Protein AF-A0A285Z8T7-F1 (afdb_monomer_lite)

Secondary structure (DSSP, 8-state):
-TTHHHHHHHHHHHHHHHHHHHHHHHHHHHHHHHHHHHHHHHHHHHHHHHHHHTTSS---HHHHHHHHHHHHHHHHHHHHHHHHHHHHHHHHHHHHHHHHHHHHHHHHHHHHHHHHHHS-HHHHHHHHHHHHHHHHHHHTTSGGGSSSS--

Sequence (151 aa):
MTSGVLGEVIDRLAKEQHERGCRLVDMLSREATLVSEIASMREQVKLARQEAHAGRKALDTQWLRRINYAIIMAKKELAGLRVDRGLAQFQQKEERRRLTLLTQLSEQALFMRHAKRLLPRKAYEEIRTAVCSEVTVAIALTPEQMLDDCT

Foldseek 3Di:
DPQPPLVVVLVVLVVVLVVLVVVLVVLVVLLVVLVVLLVVLVVVVVVLVVCVVVVNDPRDPVVVVVSVVVSVVSVVVSVVSVVVSVVSVVVSVVSVVVSVVSVVVSVVVVVLVVCVVPDDPVVSVVVVVVVVVVVVVVVVPPCPPVPPPDD

Radius of gyration: 28.24 Å; chains: 1; bounding box: 60×40×80 Å

pLDDT: mean 85.01, std 17.54, range [36.84, 98.56]

Structure (mmCIF, N/CA/C/O backbone):
data_AF-A0A285Z8T7-F1
#
_entry.id   AF-A0A285Z8T7-F1
#
loop_
_atom_site.group_PDB
_atom_site.id
_atom_site.type_symbol
_atom_site.label_atom_id
_atom_site.label_alt_id
_atom_site.label_comp_id
_atom_site.label_asym_id
_atom_site.label_entity_id
_atom_site.label_seq_id
_atom_site.pdbx_PDB_ins_code
_atom_site.Cartn_x
_atom_site.Cartn_y
_atom_site.Cartn_z
_atom_site.occupancy
_atom_site.B_iso_or_equiv
_atom_site.auth_seq_id
_atom_site.auth_comp_id
_atom_site.auth_asym_id
_atom_site.auth_atom_id
_atom_site.pdbx_PDB_model_num
ATOM 1 N N . MET A 1 1 ? 13.817 5.131 -39.637 1.00 38.66 1 MET A N 1
ATOM 2 C CA . MET A 1 1 ? 12.588 5.619 -38.978 1.00 38.66 1 MET A CA 1
ATOM 3 C C . MET A 1 1 ? 12.017 4.616 -37.957 1.00 38.66 1 MET A C 1
ATOM 5 O O . MET A 1 1 ? 10.837 4.660 -37.664 1.00 38.66 1 MET A O 1
ATOM 9 N N . THR A 1 2 ? 12.830 3.775 -37.303 1.00 43.91 2 THR A N 1
ATOM 10 C CA . THR A 1 2 ? 12.376 2.834 -36.249 1.00 43.91 2 THR A CA 1
ATOM 11 C C . THR A 1 2 ? 12.480 3.442 -34.841 1.00 43.91 2 THR A C 1
ATOM 13 O O . THR A 1 2 ? 12.949 2.802 -33.909 1.00 43.91 2 THR A O 1
ATOM 16 N N . SER A 1 3 ? 12.154 4.731 -34.702 1.00 52.81 3 SER A N 1
ATOM 17 C CA . SER A 1 3 ? 12.323 5.494 -33.449 1.00 52.81 3 SER A CA 1
ATOM 18 C C . SER A 1 3 ? 11.018 5.770 -32.697 1.00 52.81 3 SER A C 1
ATOM 20 O O . SER A 1 3 ? 11.094 6.201 -31.556 1.00 52.81 3 SER A O 1
ATOM 22 N N . GLY A 1 4 ? 9.851 5.546 -33.316 1.00 64.38 4 GLY A N 1
ATOM 23 C CA . GLY A 1 4 ? 8.547 5.860 -32.711 1.00 64.38 4 GLY A CA 1
ATOM 24 C C . GLY A 1 4 ? 8.055 4.783 -31.745 1.00 64.38 4 GLY A C 1
ATOM 25 O O . GLY A 1 4 ? 7.791 5.070 -30.588 1.00 64.38 4 GLY A O 1
ATOM 26 N N . VAL A 1 5 ? 8.041 3.519 -32.180 1.00 75.12 5 VAL A N 1
ATOM 27 C CA . VAL A 1 5 ? 7.397 2.422 -31.431 1.00 75.12 5 VAL A CA 1
ATOM 28 C C . VAL A 1 5 ? 8.035 2.169 -30.060 1.00 75.12 5 VAL A C 1
ATOM 30 O O . VAL A 1 5 ? 7.327 1.987 -29.078 1.00 75.12 5 VAL A O 1
ATOM 33 N N . LEU A 1 6 ? 9.370 2.170 -29.961 1.00 76.06 6 LEU A N 1
ATOM 34 C CA . LEU A 1 6 ? 10.044 1.932 -28.678 1.00 76.06 6 LEU A CA 1
ATOM 35 C C . LEU A 1 6 ? 9.871 3.119 -27.711 1.00 76.06 6 LEU A C 1
ATOM 37 O O . LEU A 1 6 ? 9.707 2.902 -26.516 1.00 76.06 6 LEU A O 1
ATOM 41 N N . GLY A 1 7 ? 9.859 4.351 -28.233 1.00 79.44 7 GLY A N 1
ATOM 42 C CA . GLY A 1 7 ? 9.578 5.556 -27.446 1.00 79.44 7 GLY A CA 1
ATOM 43 C C . GLY A 1 7 ? 8.148 5.557 -26.906 1.00 79.44 7 GLY A C 1
ATOM 44 O O . GLY A 1 7 ? 7.951 5.705 -25.709 1.00 79.44 7 GLY A O 1
ATOM 45 N N . GLU A 1 8 ? 7.161 5.247 -27.752 1.00 85.25 8 GLU A N 1
ATOM 46 C CA . GLU A 1 8 ? 5.755 5.112 -27.344 1.00 85.25 8 GLU A CA 1
ATOM 47 C C . GLU A 1 8 ? 5.545 4.026 -26.277 1.00 85.25 8 GLU A C 1
ATOM 49 O O . GLU A 1 8 ? 4.709 4.174 -25.382 1.00 85.25 8 GLU A O 1
ATOM 54 N N . VAL A 1 9 ? 6.297 2.921 -26.354 1.00 85.81 9 VAL A N 1
ATOM 55 C CA . VAL A 1 9 ? 6.270 1.859 -25.337 1.00 85.81 9 VAL A CA 1
ATOM 56 C C . VAL A 1 9 ? 6.867 2.347 -24.016 1.00 85.81 9 VAL A C 1
ATOM 58 O O . VAL A 1 9 ? 6.280 2.089 -22.966 1.00 85.81 9 VAL A O 1
ATOM 61 N N . ILE A 1 10 ? 7.993 3.066 -24.049 1.00 86.62 10 ILE A N 1
ATOM 62 C CA . ILE A 1 10 ? 8.622 3.648 -22.853 1.00 86.62 10 ILE A CA 1
ATOM 63 C C . ILE A 1 10 ? 7.685 4.670 -22.199 1.00 86.62 10 ILE A C 1
ATOM 65 O O . ILE A 1 10 ? 7.448 4.581 -20.996 1.00 86.62 10 ILE A O 1
ATOM 69 N N . ASP A 1 11 ? 7.088 5.572 -22.979 1.00 88.19 11 ASP A N 1
ATOM 70 C CA . ASP A 1 11 ? 6.168 6.599 -22.476 1.00 88.19 11 ASP A CA 1
ATOM 71 C C . ASP A 1 11 ? 4.915 5.980 -21.845 1.00 88.19 11 ASP A C 1
ATOM 73 O O . ASP A 1 11 ? 4.478 6.386 -20.764 1.00 88.19 11 ASP A O 1
ATOM 77 N N . ARG A 1 12 ? 4.356 4.941 -22.479 1.00 89.19 12 ARG A N 1
ATOM 78 C CA . ARG A 1 12 ? 3.226 4.188 -21.923 1.00 89.19 12 ARG A CA 1
ATOM 79 C C . ARG A 1 12 ? 3.595 3.538 -20.594 1.00 89.19 12 ARG A C 1
ATOM 81 O O . ARG A 1 12 ? 2.875 3.712 -19.615 1.00 89.19 12 ARG A O 1
ATOM 88 N N . LEU A 1 13 ? 4.722 2.830 -20.542 1.00 87.56 13 LEU A N 1
ATOM 89 C CA . LEU A 1 13 ? 5.189 2.168 -19.323 1.00 87.56 13 LEU A CA 1
ATOM 90 C C . LEU A 1 13 ? 5.502 3.175 -18.208 1.00 87.56 13 LEU A C 1
ATOM 92 O O . LEU A 1 13 ? 5.208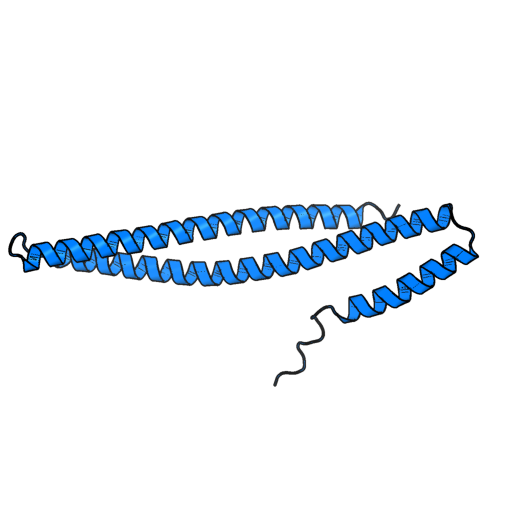 2.902 -17.046 1.00 87.56 13 LEU A O 1
ATOM 96 N N . ALA A 1 14 ? 6.042 4.348 -18.544 1.00 88.25 14 ALA A N 1
ATOM 97 C CA . ALA A 1 14 ? 6.282 5.429 -17.593 1.00 88.25 14 ALA A CA 1
ATOM 98 C C . ALA A 1 14 ? 4.971 5.980 -17.004 1.00 88.25 14 ALA A C 1
ATOM 100 O O . ALA A 1 14 ? 4.880 6.212 -15.795 1.00 88.25 14 ALA A O 1
ATOM 101 N N . LYS A 1 15 ? 3.929 6.133 -17.830 1.00 90.94 15 LYS A N 1
ATOM 102 C CA . LYS A 1 15 ? 2.600 6.539 -17.362 1.00 90.94 15 LYS A CA 1
ATOM 103 C C . LYS A 1 15 ? 1.982 5.490 -16.437 1.00 90.94 15 LYS A C 1
ATOM 105 O O . LYS A 1 15 ? 1.529 5.830 -15.346 1.00 90.94 15 LYS A O 1
ATOM 110 N N . GLU A 1 16 ? 2.018 4.218 -16.823 1.00 89.50 16 GLU A N 1
ATOM 111 C CA . GLU A 1 16 ? 1.492 3.144 -15.976 1.00 89.50 16 GLU A CA 1
ATOM 112 C C . GLU A 1 16 ? 2.261 3.030 -14.645 1.00 89.50 16 GLU A C 1
ATOM 114 O O . GLU A 1 16 ? 1.661 2.811 -13.591 1.00 89.50 16 GLU A O 1
ATOM 119 N N . GLN A 1 17 ? 3.583 3.239 -14.667 1.00 89.12 17 GLN A N 1
ATOM 120 C CA . GLN A 1 17 ? 4.423 3.327 -13.469 1.00 89.12 17 GLN A CA 1
ATOM 121 C C . GLN A 1 17 ? 3.969 4.429 -12.515 1.00 89.12 17 GLN A C 1
ATOM 123 O O . GLN A 1 17 ? 3.891 4.210 -11.301 1.00 89.12 17 GLN A O 1
ATOM 128 N N . HIS A 1 18 ? 3.657 5.604 -13.059 1.00 89.50 18 HIS A N 1
ATOM 129 C CA . HIS A 1 18 ? 3.149 6.726 -12.285 1.00 89.50 18 HIS A CA 1
ATOM 130 C C . HIS A 1 18 ? 1.788 6.397 -11.654 1.00 89.50 18 HIS A C 1
ATOM 132 O O . HIS A 1 18 ? 1.632 6.519 -10.441 1.00 89.50 18 HIS A O 1
ATOM 138 N N . GLU A 1 19 ? 0.842 5.875 -12.439 1.00 90.94 19 GLU A N 1
ATOM 139 C CA . GLU A 1 19 ? -0.494 5.486 -11.961 1.00 90.94 19 GLU A CA 1
ATOM 140 C C . GLU A 1 19 ? -0.441 4.390 -10.882 1.00 90.94 19 GLU A C 1
ATOM 142 O O . GLU A 1 19 ? -1.191 4.417 -9.903 1.00 90.94 19 GLU A O 1
ATOM 147 N N . ARG A 1 20 ? 0.458 3.408 -11.018 1.00 89.00 20 ARG A N 1
ATOM 148 C CA . ARG A 1 20 ? 0.718 2.401 -9.973 1.00 89.00 20 ARG A CA 1
ATOM 149 C C . ARG A 1 20 ? 1.333 3.027 -8.721 1.00 89.00 20 ARG A C 1
ATOM 151 O O . ARG A 1 20 ? 0.972 2.643 -7.611 1.00 89.00 20 ARG A O 1
ATOM 158 N N . GLY A 1 21 ? 2.221 4.006 -8.888 1.00 90.94 21 GLY A N 1
ATOM 159 C CA . GLY A 1 21 ? 2.778 4.791 -7.788 1.00 90.94 21 GLY A CA 1
ATOM 160 C C . GLY A 1 21 ? 1.701 5.515 -6.982 1.00 90.94 21 GLY A C 1
ATOM 161 O O . GLY A 1 21 ? 1.681 5.380 -5.761 1.00 90.94 21 GLY A O 1
ATOM 162 N N . CYS A 1 22 ? 0.772 6.198 -7.653 1.00 92.88 22 CYS A N 1
ATOM 163 C CA . CYS A 1 22 ? -0.373 6.842 -7.004 1.00 92.88 22 CYS A CA 1
ATOM 164 C C . CYS A 1 22 ? -1.218 5.833 -6.215 1.00 92.88 22 CYS A C 1
ATOM 166 O O . CYS A 1 22 ? -1.451 6.031 -5.027 1.00 92.88 22 CYS A O 1
ATOM 168 N N . ARG A 1 23 ? -1.564 4.690 -6.824 1.00 92.94 23 ARG A N 1
ATOM 169 C CA . ARG A 1 23 ? -2.324 3.628 -6.140 1.00 92.94 23 ARG A CA 1
ATOM 170 C C . ARG A 1 23 ? -1.636 3.125 -4.871 1.00 92.94 23 ARG A C 1
ATOM 172 O O . ARG A 1 23 ? -2.294 2.907 -3.861 1.00 92.94 23 ARG A O 1
ATOM 179 N N . LEU A 1 24 ? -0.314 2.962 -4.889 1.00 95.06 24 LEU A N 1
ATOM 180 C CA . LEU A 1 24 ? 0.437 2.553 -3.700 1.00 95.06 24 LEU A CA 1
ATOM 181 C C . LEU A 1 24 ? 0.403 3.600 -2.585 1.00 95.06 24 LEU A C 1
ATOM 183 O O . LEU A 1 24 ? 0.331 3.232 -1.412 1.00 95.06 24 LEU A O 1
ATOM 187 N N . VAL A 1 25 ? 0.436 4.886 -2.937 1.00 96.06 25 VAL A N 1
ATOM 188 C CA . VAL A 1 25 ? 0.272 5.983 -1.973 1.00 96.06 25 VAL A CA 1
ATOM 189 C C . VAL A 1 25 ? -1.126 5.949 -1.354 1.00 96.06 25 VAL A C 1
ATOM 191 O O . VAL A 1 25 ? -1.247 6.070 -0.133 1.00 96.06 25 VAL A O 1
ATOM 194 N N . ASP A 1 26 ? -2.165 5.698 -2.151 1.00 96.50 26 ASP A N 1
ATOM 195 C CA . ASP A 1 26 ? -3.540 5.569 -1.654 1.00 96.50 26 ASP A CA 1
ATOM 196 C C . ASP A 1 26 ? -3.680 4.377 -0.696 1.00 96.50 26 ASP A C 1
ATOM 198 O O . ASP A 1 26 ? -4.255 4.501 0.388 1.00 96.50 26 ASP A O 1
ATOM 202 N N . MET A 1 27 ? -3.082 3.230 -1.041 1.00 97.38 27 MET A N 1
ATOM 203 C CA . MET A 1 27 ? -3.069 2.041 -0.182 1.00 97.38 27 MET A CA 1
ATOM 204 C C . MET A 1 27 ? -2.336 2.290 1.140 1.00 97.38 27 MET A C 1
ATOM 206 O O . MET A 1 27 ? -2.830 1.900 2.195 1.00 97.38 27 MET A O 1
ATOM 210 N N . LEU A 1 28 ? -1.177 2.956 1.110 1.00 96.56 28 LEU A N 1
ATOM 211 C CA . LEU A 1 28 ? -0.437 3.329 2.322 1.00 96.56 28 LEU A CA 1
ATOM 212 C C . LEU A 1 28 ? -1.234 4.303 3.194 1.00 96.56 28 LEU A C 1
ATOM 214 O O . LEU A 1 28 ? -1.248 4.166 4.418 1.00 96.56 28 LEU A O 1
ATOM 218 N N . SER A 1 29 ? -1.928 5.252 2.568 1.00 97.75 29 SER A N 1
ATOM 219 C CA . SER A 1 29 ? -2.785 6.209 3.266 1.00 97.75 29 SER A CA 1
ATOM 220 C C . SER A 1 29 ? -3.950 5.498 3.954 1.00 97.75 29 SER A C 1
ATOM 222 O O . SER A 1 29 ? -4.170 5.697 5.148 1.00 97.75 29 SER A O 1
ATOM 224 N N . ARG A 1 30 ? -4.640 4.587 3.251 1.00 97.69 30 ARG A N 1
ATOM 225 C CA . ARG A 1 30 ? -5.717 3.775 3.837 1.00 97.69 30 ARG A CA 1
ATOM 226 C C . ARG A 1 30 ? -5.208 2.867 4.955 1.00 97.69 30 ARG A C 1
ATOM 228 O O . ARG A 1 30 ? -5.877 2.738 5.979 1.00 97.69 30 ARG A O 1
ATOM 235 N N . GLU A 1 31 ? -4.026 2.273 4.796 1.00 97.75 31 GLU A N 1
ATOM 236 C CA . GLU A 1 31 ? -3.383 1.475 5.844 1.00 97.75 31 GLU A CA 1
ATOM 237 C C . GLU A 1 31 ? -3.151 2.313 7.110 1.00 97.75 31 GLU A C 1
ATOM 239 O O . GLU A 1 31 ? -3.517 1.881 8.205 1.00 97.75 31 GLU A O 1
ATOM 244 N N . ALA A 1 32 ? -2.601 3.522 6.970 1.00 97.75 32 ALA A N 1
ATOM 245 C CA . ALA A 1 32 ? -2.382 4.430 8.092 1.00 97.75 32 ALA A CA 1
ATOM 246 C C . ALA A 1 32 ? -3.700 4.813 8.785 1.00 97.75 32 ALA A C 1
ATOM 248 O O . ALA A 1 32 ? -3.776 4.796 10.016 1.00 97.75 32 ALA A O 1
ATOM 249 N N . THR A 1 33 ? -4.755 5.088 8.013 1.00 98.19 33 THR A N 1
ATOM 250 C CA . THR A 1 33 ? -6.096 5.357 8.548 1.00 98.19 33 THR A CA 1
ATOM 251 C C . THR A 1 33 ? -6.617 4.180 9.370 1.00 98.19 33 THR A C 1
ATOM 253 O O . THR A 1 33 ? -6.985 4.370 10.528 1.00 98.19 33 THR A O 1
ATOM 256 N N . LEU A 1 34 ? -6.579 2.958 8.830 1.00 98.12 34 LEU A N 1
ATOM 257 C CA . LEU A 1 34 ? -7.054 1.758 9.528 1.00 98.12 34 LEU A CA 1
ATOM 258 C C . LEU A 1 34 ? -6.269 1.488 10.817 1.00 98.12 34 LEU A C 1
ATOM 260 O O . LEU A 1 34 ? -6.853 1.139 11.844 1.00 98.12 34 LEU A O 1
ATOM 264 N N . VAL A 1 35 ? -4.945 1.668 10.795 1.00 98.44 35 VAL A N 1
ATOM 265 C CA . VAL A 1 35 ? -4.104 1.520 11.992 1.00 98.44 35 VAL A CA 1
ATOM 266 C C . VAL A 1 35 ? -4.512 2.524 13.074 1.00 98.44 35 VAL A C 1
ATOM 268 O O . VAL A 1 35 ? -4.693 2.125 14.230 1.00 98.44 35 VAL A O 1
ATOM 271 N N . SER A 1 36 ? -4.712 3.792 12.709 1.00 98.31 36 SER A N 1
ATOM 272 C CA . SER A 1 36 ? -5.164 4.836 13.635 1.00 98.31 36 SER A CA 1
ATOM 273 C C . SER A 1 36 ? -6.574 4.576 14.172 1.00 98.31 36 SER A C 1
ATOM 275 O O . SER A 1 36 ? -6.802 4.712 15.375 1.00 98.31 36 SER A O 1
ATOM 277 N N . GLU A 1 37 ? -7.514 4.144 13.329 1.00 98.06 37 GLU A N 1
ATOM 278 C CA . GLU A 1 37 ? -8.877 3.777 13.740 1.00 98.06 37 GLU A CA 1
ATOM 279 C C . GLU A 1 37 ? -8.863 2.623 14.753 1.00 98.06 37 GLU A C 1
ATOM 281 O O . GLU A 1 37 ? -9.486 2.707 15.814 1.00 98.06 37 GLU A O 1
ATOM 286 N N . ILE A 1 38 ? -8.098 1.561 14.476 1.00 98.56 38 ILE A N 1
ATOM 287 C CA . ILE A 1 38 ? -7.947 0.412 15.379 1.00 98.56 38 ILE A CA 1
ATOM 288 C C . ILE A 1 38 ? -7.330 0.839 16.714 1.00 98.56 38 ILE A C 1
ATOM 290 O O . ILE A 1 38 ? -7.777 0.378 17.768 1.00 98.56 38 ILE A O 1
ATOM 294 N N . ALA A 1 39 ? -6.303 1.692 16.691 1.00 98.38 39 ALA A N 1
ATOM 295 C CA . ALA A 1 39 ? -5.663 2.202 17.901 1.00 98.38 39 ALA A CA 1
ATOM 296 C C . ALA A 1 39 ? -6.633 3.050 18.738 1.00 98.38 39 ALA A C 1
ATOM 298 O O . ALA A 1 39 ? -6.768 2.815 19.939 1.00 98.38 39 ALA A O 1
ATOM 299 N N . SER A 1 40 ? -7.372 3.957 18.095 1.00 98.38 40 SER A N 1
ATOM 300 C CA . SER A 1 40 ? -8.391 4.792 18.739 1.00 98.38 40 SER A CA 1
ATOM 301 C C . SER A 1 40 ? -9.486 3.947 19.394 1.00 98.38 40 SER A C 1
ATOM 303 O O . SER A 1 40 ? -9.762 4.099 20.585 1.00 98.38 40 SER A O 1
ATOM 305 N N . MET A 1 41 ? -10.057 2.981 18.666 1.00 98.44 41 MET A N 1
ATOM 306 C CA . MET A 1 41 ? -11.080 2.085 19.215 1.00 98.44 41 MET A CA 1
ATOM 307 C C . MET A 1 41 ? -10.554 1.264 20.400 1.00 98.44 41 MET A C 1
ATOM 309 O O . MET A 1 41 ? -11.266 1.054 21.381 1.00 98.44 41 MET A O 1
ATOM 313 N N . ARG A 1 42 ? -9.295 0.809 20.348 1.00 98.19 42 ARG A N 1
ATOM 314 C CA . ARG A 1 42 ? -8.661 0.086 21.462 1.00 98.19 42 ARG A CA 1
ATOM 315 C C . ARG A 1 42 ? -8.504 0.955 22.704 1.00 98.19 42 ARG A C 1
ATOM 317 O O . ARG A 1 42 ? -8.763 0.460 23.802 1.00 98.19 42 ARG A O 1
ATOM 324 N N . GLU A 1 43 ? -8.118 2.218 22.545 1.00 98.19 43 GLU A N 1
ATOM 325 C CA . GLU A 1 43 ? -7.995 3.131 23.682 1.00 98.19 43 GLU A CA 1
ATOM 326 C C . GLU A 1 43 ? -9.367 3.439 24.290 1.00 98.19 43 GLU A C 1
ATOM 328 O O . GLU A 1 43 ? -9.514 3.380 25.507 1.00 98.19 43 GLU A O 1
ATOM 333 N N . GLN A 1 44 ? -10.407 3.624 23.469 1.00 96.75 44 GLN A N 1
ATOM 334 C CA . GLN A 1 44 ? -11.784 3.769 23.961 1.00 96.75 44 GLN A CA 1
ATOM 335 C C . GLN A 1 44 ? -12.225 2.560 24.800 1.00 96.75 44 GLN A C 1
ATOM 337 O O . GLN A 1 44 ? -12.772 2.725 25.890 1.00 96.75 44 GLN A O 1
ATOM 342 N N . VAL A 1 45 ? -11.952 1.332 24.335 1.00 97.38 45 VAL A N 1
ATOM 343 C CA . VAL A 1 45 ? -12.255 0.104 25.094 1.00 97.38 45 VAL A CA 1
ATOM 344 C C . VAL A 1 45 ? -11.490 0.061 26.416 1.00 97.38 45 VAL A C 1
ATOM 346 O O . VAL A 1 45 ? -12.050 -0.330 27.442 1.00 97.38 45 VAL A O 1
ATOM 349 N N . LYS A 1 46 ? -10.213 0.443 26.407 1.00 97.31 46 LYS A N 1
ATOM 350 C CA . LYS A 1 46 ? -9.367 0.464 27.603 1.00 97.31 46 LYS A CA 1
ATOM 351 C C . LYS A 1 46 ? -9.881 1.472 28.631 1.00 97.31 46 LYS A C 1
ATOM 353 O O . LYS A 1 46 ? -10.056 1.089 29.785 1.00 97.31 46 LYS A O 1
ATOM 358 N N . LEU A 1 47 ? -10.184 2.700 28.212 1.00 96.50 47 LEU A N 1
ATOM 359 C CA . LEU A 1 47 ? -10.744 3.743 29.075 1.00 96.50 47 LEU A CA 1
ATOM 360 C C . LEU A 1 47 ? -12.088 3.310 29.670 1.00 96.50 47 LEU A C 1
ATOM 362 O O . LEU A 1 47 ? -12.255 3.339 30.886 1.00 96.50 47 LEU A O 1
ATOM 366 N N . ALA A 1 48 ? -13.005 2.788 28.849 1.00 95.06 48 ALA A N 1
ATOM 367 C CA . ALA A 1 48 ? -14.302 2.309 29.327 1.00 95.06 48 ALA A CA 1
ATOM 368 C C . ALA A 1 48 ? -14.168 1.185 30.372 1.00 95.06 48 ALA A C 1
ATOM 370 O O . ALA A 1 48 ? -14.895 1.154 31.365 1.00 95.06 48 ALA A O 1
ATOM 371 N N . ARG A 1 49 ? -13.211 0.266 30.187 1.00 95.50 49 ARG A N 1
ATOM 372 C CA . ARG A 1 49 ? -12.920 -0.788 31.173 1.00 95.50 49 ARG A CA 1
ATOM 373 C C . ARG A 1 49 ? -12.333 -0.227 32.465 1.00 95.50 49 ARG A C 1
ATOM 375 O O . ARG A 1 49 ? -12.685 -0.714 33.534 1.00 95.50 49 ARG A O 1
ATOM 382 N N . GLN A 1 50 ? -11.459 0.773 32.379 1.00 96.38 50 GLN A N 1
ATOM 383 C CA . GLN A 1 50 ? -10.880 1.431 33.553 1.00 96.38 50 GLN A CA 1
ATOM 384 C C . GLN A 1 50 ? -11.942 2.180 34.363 1.00 96.38 50 GLN A C 1
ATOM 386 O O . GLN A 1 50 ? -11.983 2.040 35.583 1.00 96.38 50 GLN A O 1
ATOM 391 N N . GLU A 1 51 ? -12.833 2.920 33.700 1.00 95.69 51 GLU A N 1
ATOM 392 C CA . GLU A 1 51 ? -13.956 3.607 34.350 1.00 95.69 51 GLU A CA 1
ATOM 393 C C . GLU A 1 51 ? -14.890 2.631 35.069 1.00 95.69 51 GLU A C 1
ATOM 395 O O . GLU A 1 51 ? -15.308 2.893 36.200 1.00 95.69 51 GLU A O 1
ATOM 400 N N . ALA A 1 52 ? -15.175 1.489 34.437 1.00 94.94 52 ALA A N 1
ATOM 401 C CA . ALA A 1 52 ? -15.990 0.439 35.030 1.00 94.94 52 ALA A CA 1
ATOM 402 C C . ALA A 1 52 ? -15.309 -0.247 36.213 1.00 94.94 52 ALA A C 1
ATOM 404 O O . ALA A 1 52 ? -15.942 -0.467 37.242 1.00 94.94 52 ALA A O 1
ATOM 405 N N . HIS A 1 53 ? -14.013 -0.539 36.102 1.00 94.00 53 HIS A N 1
ATOM 406 C CA . HIS A 1 53 ? -13.250 -1.136 37.194 1.00 94.00 53 HIS A CA 1
ATOM 407 C C . HIS A 1 53 ? -13.138 -0.197 38.402 1.00 94.00 53 HIS A C 1
ATOM 409 O O . HIS A 1 53 ? -13.218 -0.642 39.541 1.00 94.00 53 HIS A O 1
ATOM 415 N N . ALA A 1 54 ? -13.030 1.110 38.155 1.00 96.06 54 ALA A N 1
ATOM 416 C CA . ALA A 1 54 ? -13.052 2.138 39.191 1.00 96.06 54 ALA A CA 1
ATOM 417 C C . ALA A 1 54 ? -14.460 2.412 39.764 1.00 96.06 54 ALA A C 1
ATOM 419 O O . ALA A 1 54 ? -14.609 3.330 40.567 1.00 96.06 54 ALA A O 1
ATOM 420 N N . GLY A 1 55 ? -15.497 1.686 39.325 1.00 92.94 55 GLY A N 1
ATOM 421 C CA . GLY A 1 55 ? -16.876 1.851 39.793 1.00 92.94 55 GLY A CA 1
ATOM 422 C C . GLY A 1 55 ? -17.547 3.163 39.372 1.00 92.94 55 GLY A C 1
ATOM 423 O O . GLY A 1 55 ? -18.622 3.477 39.873 1.00 92.94 55 GLY A O 1
ATOM 424 N N . ARG A 1 56 ? -16.944 3.940 38.459 1.00 91.19 56 ARG A N 1
ATOM 425 C CA . ARG A 1 56 ? -17.455 5.265 38.056 1.00 91.19 56 ARG A CA 1
ATOM 426 C C . ARG A 1 56 ? -18.606 5.175 37.061 1.00 91.19 56 ARG A C 1
ATOM 428 O O . ARG A 1 56 ? -19.458 6.056 37.031 1.00 91.19 56 ARG A O 1
ATOM 435 N N . LYS A 1 57 ? -18.608 4.141 36.215 1.00 92.12 57 LYS A N 1
ATOM 436 C CA . LYS A 1 57 ? -19.596 3.960 35.147 1.00 92.12 57 LYS A CA 1
ATOM 437 C C . LYS A 1 57 ? -19.845 2.481 34.883 1.00 92.12 57 LYS A C 1
ATOM 439 O O . LYS A 1 57 ? -18.904 1.702 34.814 1.00 92.12 57 LYS A O 1
ATOM 444 N N . ALA A 1 58 ? -21.101 2.086 34.688 1.00 92.75 58 ALA A N 1
ATOM 445 C CA . ALA A 1 58 ? -21.407 0.728 34.252 1.00 92.75 58 ALA A CA 1
ATOM 446 C C . ALA A 1 58 ? -20.885 0.489 32.826 1.00 92.75 58 ALA A C 1
ATOM 448 O O . ALA A 1 58 ? -21.030 1.335 31.941 1.00 92.75 58 ALA A O 1
ATOM 449 N N . LEU A 1 59 ? -20.283 -0.677 32.603 1.00 94.00 59 LEU A N 1
ATOM 450 C CA . LEU A 1 59 ? -19.749 -1.051 31.300 1.00 94.00 59 LEU A CA 1
ATOM 451 C C . LEU A 1 59 ? -20.884 -1.479 30.365 1.00 94.00 59 LEU A C 1
ATOM 453 O O . LEU A 1 59 ? -21.511 -2.516 30.583 1.00 94.00 59 LEU A O 1
ATOM 457 N N . ASP A 1 60 ? -21.121 -0.713 29.301 1.00 95.19 60 ASP A N 1
ATOM 458 C CA . ASP A 1 60 ? -22.098 -1.086 28.277 1.00 95.19 60 ASP A CA 1
ATOM 459 C C . ASP A 1 60 ? -21.581 -2.280 27.458 1.00 95.19 60 ASP A C 1
ATOM 461 O O . ASP A 1 60 ? -20.716 -2.170 26.581 1.00 95.19 60 ASP A O 1
ATOM 465 N N . THR A 1 61 ? -22.132 -3.455 27.760 1.00 94.31 61 THR A N 1
ATOM 466 C CA . THR A 1 61 ? -21.769 -4.713 27.102 1.00 94.31 61 THR A CA 1
ATOM 467 C C . THR A 1 61 ? -22.200 -4.766 25.635 1.00 94.31 61 THR A C 1
ATOM 469 O O . THR A 1 61 ? -21.536 -5.430 24.834 1.00 94.31 61 THR A O 1
ATOM 472 N N . GLN A 1 62 ? -23.267 -4.063 25.246 1.00 96.81 62 GLN A N 1
ATOM 473 C CA . GLN A 1 62 ? -23.727 -4.027 23.861 1.00 96.81 62 GLN A CA 1
ATOM 474 C C . GLN A 1 62 ? -22.813 -3.136 23.020 1.00 96.81 62 GLN A C 1
ATOM 476 O O . GLN A 1 62 ? -22.383 -3.557 21.942 1.00 96.81 62 GLN A O 1
ATOM 481 N N . TRP A 1 63 ? -22.454 -1.953 23.525 1.00 97.19 63 TRP A N 1
ATOM 482 C CA . TRP A 1 63 ? -21.434 -1.104 22.907 1.00 97.19 63 TRP A CA 1
ATOM 483 C C . TRP A 1 63 ? -20.097 -1.843 22.768 1.00 97.19 63 TRP A C 1
ATOM 485 O O . TRP A 1 63 ? -19.522 -1.857 21.677 1.00 97.19 63 TRP A O 1
ATOM 495 N N . LEU A 1 64 ? -19.653 -2.560 23.810 1.00 96.69 64 LEU A N 1
ATOM 496 C CA . LEU A 1 64 ? -18.420 -3.354 23.760 1.00 96.69 64 LEU A CA 1
ATOM 497 C C . LEU A 1 64 ? -18.426 -4.421 22.659 1.00 96.69 64 LEU A C 1
ATOM 499 O O . LEU A 1 64 ? -17.407 -4.650 22.006 1.00 96.69 64 LEU A O 1
ATOM 503 N N . ARG A 1 65 ? -19.555 -5.102 22.439 1.00 97.50 65 ARG A N 1
ATOM 504 C CA . ARG A 1 65 ? -19.670 -6.081 21.347 1.00 97.50 65 ARG A CA 1
ATOM 505 C C . ARG A 1 65 ? -19.543 -5.403 19.984 1.00 97.50 65 ARG A C 1
ATOM 507 O O . ARG A 1 65 ? -18.804 -5.901 19.138 1.00 97.50 65 ARG A O 1
ATOM 514 N N . ARG A 1 66 ? -20.208 -4.257 19.791 1.00 98.12 66 ARG A N 1
ATOM 515 C CA . ARG A 1 66 ? -20.156 -3.489 18.535 1.00 98.12 66 ARG A CA 1
ATOM 516 C C . ARG A 1 66 ? -18.742 -2.988 18.236 1.00 98.12 66 ARG A C 1
ATOM 518 O O . ARG A 1 66 ? -18.260 -3.192 17.126 1.00 98.12 66 ARG A O 1
ATOM 525 N N . ILE A 1 67 ? -18.052 -2.404 19.219 1.00 97.62 67 ILE A N 1
ATOM 526 C CA . ILE A 1 67 ? -16.686 -1.891 19.022 1.00 97.62 67 ILE A CA 1
ATOM 527 C C . ILE A 1 67 ? -15.674 -3.024 18.800 1.00 97.62 67 ILE A C 1
ATOM 529 O O . ILE A 1 67 ? -14.809 -2.909 17.937 1.00 97.62 67 ILE A O 1
ATOM 533 N N . ASN A 1 68 ? -15.812 -4.164 19.487 1.00 97.50 68 ASN A N 1
ATOM 534 C CA . ASN A 1 68 ? -14.964 -5.332 19.228 1.00 97.50 68 ASN A CA 1
ATOM 535 C C . ASN A 1 68 ? -15.164 -5.873 17.809 1.00 97.50 68 ASN A C 1
ATOM 537 O O . ASN A 1 68 ? -14.185 -6.193 17.137 1.00 97.50 68 ASN A O 1
ATOM 541 N N . TYR A 1 69 ? -16.413 -5.946 17.341 1.00 98.12 69 TYR A N 1
ATOM 542 C CA . TYR A 1 69 ? -16.707 -6.340 15.966 1.00 98.12 69 TYR A CA 1
ATOM 543 C C . TYR A 1 69 ? -16.091 -5.361 14.957 1.00 98.12 69 TYR A C 1
ATOM 545 O O . TYR A 1 69 ? -15.419 -5.795 14.025 1.00 98.12 69 TYR A O 1
ATOM 553 N N . ALA A 1 70 ? -16.225 -4.051 15.183 1.00 98.19 70 ALA A N 1
ATOM 554 C CA . ALA A 1 70 ? -15.602 -3.029 14.341 1.00 98.19 70 ALA A CA 1
ATOM 555 C C . ALA A 1 70 ? -14.068 -3.172 14.286 1.00 98.19 70 ALA A C 1
ATOM 557 O O . ALA A 1 70 ? -13.491 -3.156 13.202 1.00 98.19 70 ALA A O 1
ATOM 558 N N . ILE A 1 71 ? -13.406 -3.419 15.425 1.00 98.38 71 ILE A N 1
ATOM 559 C CA . ILE A 1 71 ? -11.958 -3.689 15.478 1.00 98.38 71 ILE A CA 1
ATOM 560 C C . ILE A 1 71 ? -11.593 -4.939 14.665 1.00 98.38 71 ILE A C 1
ATOM 562 O O . ILE A 1 71 ? -10.580 -4.936 13.965 1.00 98.38 71 ILE A O 1
ATOM 566 N N . ILE A 1 72 ? -12.372 -6.020 14.765 1.00 98.31 72 ILE A N 1
ATOM 567 C CA . ILE A 1 72 ? -12.125 -7.260 14.010 1.00 98.31 72 ILE A CA 1
ATOM 568 C C . ILE A 1 72 ? -12.251 -7.003 12.506 1.00 98.31 72 ILE A C 1
ATOM 570 O O . ILE A 1 72 ? -11.371 -7.410 11.747 1.00 98.31 72 ILE A O 1
ATOM 574 N N . MET A 1 73 ? -13.299 -6.296 12.082 1.00 98.44 73 MET A N 1
ATOM 575 C CA . MET A 1 73 ? -13.521 -5.965 10.674 1.00 98.44 73 MET A CA 1
ATOM 576 C C . MET A 1 73 ? -12.413 -5.068 10.119 1.00 98.44 73 MET A C 1
ATOM 578 O O . MET A 1 73 ? -11.829 -5.406 9.092 1.00 98.44 73 MET A O 1
ATOM 582 N N . ALA A 1 74 ? -12.037 -4.008 10.840 1.00 98.00 74 ALA A N 1
ATOM 583 C CA . ALA A 1 74 ? -10.943 -3.122 10.443 1.00 98.00 74 ALA A CA 1
ATOM 584 C C . ALA A 1 74 ? -9.599 -3.866 10.355 1.00 98.00 74 ALA A C 1
ATOM 586 O O . ALA A 1 74 ? -8.815 -3.645 9.438 1.00 98.00 74 ALA A O 1
ATOM 587 N N . LYS A 1 75 ? -9.329 -4.805 11.273 1.00 98.38 75 LYS A N 1
ATOM 588 C CA . LYS A 1 75 ? -8.130 -5.657 11.204 1.00 98.38 75 LYS A CA 1
ATOM 589 C C . LYS A 1 75 ? -8.136 -6.594 10.003 1.00 98.38 75 LYS A C 1
ATOM 591 O O . LYS A 1 75 ? -7.080 -6.817 9.417 1.00 98.38 75 LYS A O 1
ATOM 596 N N . LYS A 1 76 ? -9.294 -7.167 9.666 1.00 98.25 76 LYS A N 1
ATOM 597 C CA . LYS A 1 76 ? -9.443 -8.032 8.493 1.00 98.25 76 LYS A CA 1
ATOM 598 C C . LYS A 1 76 ? -9.194 -7.241 7.209 1.00 98.25 76 LYS A C 1
ATOM 600 O O . LYS A 1 76 ? -8.442 -7.705 6.360 1.00 98.25 76 LYS A O 1
ATOM 605 N N . GLU A 1 77 ? -9.765 -6.043 7.108 1.00 97.81 77 GLU A N 1
ATOM 606 C CA . GLU A 1 77 ? -9.515 -5.121 5.997 1.00 97.81 77 GLU A CA 1
ATOM 607 C C . GLU A 1 77 ? -8.028 -4.752 5.903 1.00 97.81 77 GLU A C 1
ATOM 609 O O . GLU A 1 77 ? -7.424 -4.897 4.845 1.00 97.81 77 GLU A O 1
ATOM 614 N N . LEU A 1 78 ? -7.409 -4.374 7.026 1.00 98.31 78 LEU A N 1
ATOM 615 C CA . LEU A 1 78 ? -5.985 -4.042 7.099 1.00 98.31 78 LEU A CA 1
ATOM 616 C C . LEU A 1 78 ? -5.089 -5.201 6.636 1.00 98.31 78 LEU A C 1
ATOM 618 O O . LEU A 1 78 ? -4.095 -4.978 5.948 1.00 98.31 78 LEU A O 1
ATOM 622 N N . ALA A 1 79 ? -5.417 -6.437 7.018 1.00 98.00 79 ALA A N 1
ATOM 623 C CA . ALA A 1 79 ? -4.671 -7.614 6.586 1.00 98.00 79 ALA A CA 1
ATOM 624 C C . ALA A 1 79 ? -4.782 -7.832 5.069 1.00 98.00 79 ALA A C 1
ATOM 626 O O . ALA A 1 79 ? -3.756 -8.039 4.425 1.00 98.00 79 ALA A O 1
ATOM 627 N N . GLY A 1 80 ? -5.990 -7.726 4.501 1.00 97.50 80 GLY A N 1
ATOM 628 C CA . GLY A 1 80 ? -6.199 -7.811 3.051 1.00 97.50 80 GLY A CA 1
ATOM 629 C C . GLY A 1 80 ? -5.423 -6.730 2.298 1.00 97.50 80 GLY A C 1
ATOM 630 O O . GLY A 1 80 ? -4.612 -7.037 1.429 1.00 97.50 80 GLY A O 1
ATOM 631 N N . LEU A 1 81 ? -5.552 -5.478 2.740 1.00 98.00 81 LEU A N 1
ATOM 632 C CA . LEU A 1 81 ? -4.859 -4.337 2.146 1.00 98.00 81 LEU A CA 1
ATOM 633 C C . LEU A 1 81 ? -3.332 -4.502 2.145 1.00 98.00 81 LEU A C 1
ATOM 635 O O . LEU A 1 81 ? -2.670 -4.112 1.188 1.00 98.00 81 LEU A O 1
ATOM 639 N N . ARG A 1 82 ? -2.751 -5.085 3.201 1.00 97.75 82 ARG A N 1
ATOM 640 C CA . ARG A 1 82 ? -1.303 -5.343 3.282 1.00 97.75 82 ARG A CA 1
ATOM 641 C C . ARG A 1 82 ? -0.826 -6.386 2.281 1.00 97.75 82 ARG A C 1
ATOM 643 O O . ARG A 1 82 ? 0.268 -6.227 1.741 1.00 97.75 82 ARG A O 1
ATOM 650 N N . VAL A 1 83 ? -1.623 -7.428 2.044 1.00 97.50 83 VAL A N 1
ATOM 651 C CA . VAL A 1 83 ? -1.332 -8.440 1.020 1.00 97.50 83 VAL A CA 1
ATOM 652 C C . VAL A 1 83 ? -1.360 -7.790 -0.360 1.00 97.50 83 VAL A C 1
ATOM 654 O O . VAL A 1 83 ? -0.369 -7.864 -1.089 1.00 97.50 83 VAL A O 1
ATOM 657 N N . ASP A 1 84 ? -2.435 -7.064 -0.669 1.00 95.88 84 ASP A N 1
ATOM 658 C CA . ASP A 1 84 ? -2.596 -6.389 -1.959 1.00 95.88 84 ASP A CA 1
ATOM 659 C C . ASP A 1 84 ? -1.490 -5.351 -2.188 1.00 95.88 84 ASP A C 1
ATOM 661 O O . ASP A 1 84 ? -0.905 -5.269 -3.269 1.00 95.88 84 ASP A O 1
ATOM 665 N N . ARG A 1 85 ? -1.137 -4.583 -1.148 1.00 96.44 85 ARG A N 1
ATOM 666 C CA . ARG A 1 85 ? -0.047 -3.604 -1.210 1.00 96.44 85 ARG A CA 1
ATOM 667 C C . ARG A 1 85 ? 1.295 -4.282 -1.457 1.00 96.44 85 ARG A C 1
A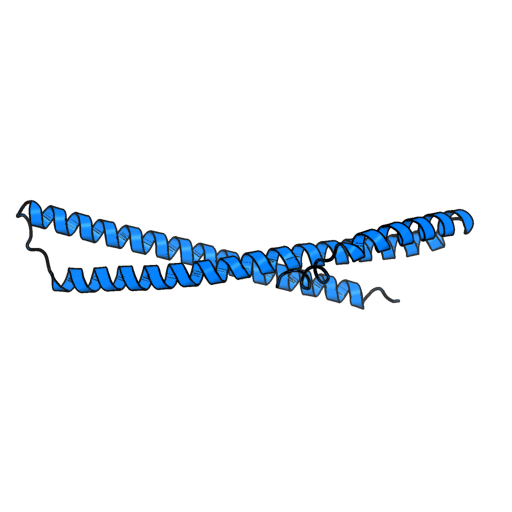TOM 669 O O . ARG A 1 85 ? 2.091 -3.762 -2.236 1.00 96.44 85 ARG A O 1
ATOM 676 N N . GLY A 1 86 ? 1.564 -5.412 -0.805 1.00 95.50 86 GLY A N 1
ATOM 677 C CA . GLY A 1 86 ? 2.789 -6.184 -1.017 1.00 95.50 86 GLY A CA 1
ATOM 678 C C . GLY A 1 86 ? 2.930 -6.636 -2.471 1.00 95.50 86 GLY A C 1
ATOM 679 O O . GLY A 1 86 ? 3.981 -6.433 -3.082 1.00 95.50 86 GLY A O 1
ATOM 680 N N . LEU A 1 87 ? 1.847 -7.155 -3.054 1.00 94.56 87 LEU A N 1
ATOM 681 C CA . LEU A 1 87 ? 1.805 -7.532 -4.466 1.00 94.56 87 LEU A CA 1
ATOM 682 C C . LEU A 1 87 ? 2.019 -6.322 -5.388 1.00 94.56 87 LEU A C 1
ATOM 684 O O . LEU A 1 87 ? 2.852 -6.375 -6.293 1.00 94.56 87 LEU A O 1
ATOM 688 N N . ALA A 1 88 ? 1.326 -5.211 -5.132 1.00 93.75 88 ALA A N 1
ATOM 689 C CA . ALA A 1 88 ? 1.464 -3.991 -5.922 1.00 93.75 88 ALA A CA 1
ATOM 690 C C . ALA A 1 88 ? 2.890 -3.405 -5.854 1.00 93.75 88 ALA A C 1
ATOM 692 O O . ALA A 1 88 ? 3.419 -2.938 -6.863 1.00 93.75 88 ALA A O 1
ATOM 693 N N . GLN A 1 89 ? 3.553 -3.471 -4.693 1.00 94.19 89 GLN A N 1
ATOM 694 C CA . GLN A 1 89 ? 4.951 -3.050 -4.531 1.00 94.19 89 GLN A CA 1
ATOM 695 C C . GLN A 1 89 ? 5.909 -3.933 -5.332 1.00 94.19 89 GLN A C 1
ATOM 697 O O . GLN A 1 89 ? 6.832 -3.422 -5.971 1.00 94.19 89 GLN A O 1
ATOM 702 N N . PHE A 1 90 ? 5.689 -5.249 -5.313 1.00 92.44 90 PHE A N 1
ATOM 703 C CA . PHE A 1 90 ? 6.476 -6.185 -6.106 1.00 92.44 90 PHE A CA 1
ATOM 704 C C . PHE A 1 90 ? 6.329 -5.907 -7.608 1.00 92.44 90 PHE A C 1
ATOM 706 O O . PHE A 1 90 ? 7.333 -5.721 -8.296 1.00 92.44 90 PHE A O 1
ATOM 713 N N . GLN A 1 91 ? 5.095 -5.772 -8.100 1.00 90.38 91 GLN A N 1
ATOM 714 C CA . GLN A 1 91 ? 4.818 -5.448 -9.504 1.00 90.38 91 GLN A CA 1
ATOM 715 C C . GLN A 1 91 ? 5.462 -4.121 -9.922 1.00 90.38 91 GLN A C 1
ATOM 717 O O . GLN A 1 91 ? 6.126 -4.051 -10.956 1.00 90.38 91 GLN A O 1
ATOM 722 N N . GLN A 1 92 ? 5.353 -3.084 -9.083 1.00 91.38 92 GLN A N 1
ATOM 723 C CA . GLN A 1 92 ? 5.986 -1.796 -9.357 1.00 91.38 92 GLN A CA 1
ATOM 724 C C . GLN A 1 92 ? 7.509 -1.932 -9.492 1.00 91.38 92 GLN A C 1
ATOM 726 O O . GLN A 1 92 ? 8.106 -1.315 -10.375 1.00 91.38 92 GLN A O 1
ATOM 731 N N . LYS A 1 93 ? 8.147 -2.739 -8.637 1.00 91.31 93 LYS A N 1
ATOM 732 C CA . LYS A 1 93 ? 9.594 -2.980 -8.676 1.00 91.31 93 LYS A CA 1
ATOM 733 C C . LYS A 1 93 ? 10.028 -3.670 -9.971 1.00 91.31 93 LYS A C 1
ATOM 735 O O . LYS A 1 93 ? 10.993 -3.217 -10.586 1.00 91.31 93 LYS A O 1
ATOM 740 N N . GLU A 1 94 ? 9.335 -4.727 -10.386 1.00 89.94 94 GLU A N 1
ATOM 741 C CA . GLU A 1 94 ? 9.657 -5.461 -11.619 1.00 89.94 94 GLU A CA 1
ATOM 742 C C . GLU A 1 94 ? 9.499 -4.587 -12.860 1.00 89.94 94 GLU A C 1
ATOM 744 O O . GLU A 1 94 ? 10.369 -4.520 -13.725 1.00 89.94 94 GLU A O 1
ATOM 749 N N . GLU A 1 95 ? 8.431 -3.809 -12.918 1.00 86.44 95 GLU A N 1
ATOM 750 C CA . GLU A 1 95 ? 8.211 -2.921 -14.047 1.00 86.44 95 GLU A CA 1
ATOM 751 C C . GLU A 1 95 ? 9.181 -1.730 -14.071 1.00 86.44 95 GLU A C 1
ATOM 753 O O . GLU A 1 95 ? 9.548 -1.284 -15.157 1.00 86.44 95 GLU A O 1
ATOM 758 N N . ARG A 1 96 ? 9.656 -1.235 -12.915 1.00 88.25 96 ARG A N 1
ATOM 759 C CA . ARG A 1 96 ? 10.732 -0.226 -12.880 1.00 88.25 96 ARG A CA 1
ATOM 760 C C . ARG A 1 96 ? 12.005 -0.795 -13.489 1.00 88.25 96 ARG A C 1
ATOM 762 O O . ARG A 1 96 ? 12.648 -0.114 -14.277 1.00 88.25 96 ARG A O 1
ATOM 769 N N . ARG A 1 97 ? 12.346 -2.048 -13.166 1.00 88.25 97 ARG A N 1
ATOM 770 C CA . ARG A 1 97 ? 13.485 -2.746 -13.785 1.00 88.25 97 ARG A CA 1
ATOM 771 C C . ARG A 1 97 ? 13.302 -2.864 -15.295 1.00 88.25 97 ARG A C 1
ATOM 773 O O . ARG A 1 97 ? 14.226 -2.548 -16.039 1.00 88.25 97 ARG A O 1
ATOM 780 N N . ARG A 1 98 ? 12.104 -3.254 -15.744 1.00 86.56 98 ARG A N 1
ATOM 781 C CA . ARG A 1 98 ? 11.768 -3.355 -17.171 1.00 86.56 98 ARG A CA 1
ATOM 782 C C . ARG A 1 98 ? 11.899 -2.013 -17.890 1.00 86.56 98 ARG A C 1
ATOM 784 O O . ARG A 1 98 ? 12.479 -1.969 -18.971 1.00 86.56 98 ARG A O 1
ATOM 791 N N . LEU A 1 99 ? 11.387 -0.933 -17.298 1.00 86.31 99 LEU A N 1
ATOM 792 C CA . LEU A 1 99 ? 11.497 0.414 -17.856 1.00 86.31 99 LEU A CA 1
ATOM 793 C C . LEU A 1 99 ? 12.965 0.833 -17.976 1.00 86.31 99 LEU A C 1
ATOM 795 O O . LEU A 1 99 ? 13.381 1.237 -19.054 1.00 86.31 99 LEU A O 1
ATOM 799 N N . THR A 1 100 ? 13.765 0.657 -16.919 1.00 87.75 100 THR A N 1
ATOM 800 C CA . THR A 1 100 ? 15.205 0.959 -16.941 1.00 87.75 100 THR A CA 1
ATOM 801 C C . THR A 1 100 ? 15.928 0.209 -18.057 1.00 87.75 100 THR A C 1
ATOM 803 O O . THR A 1 100 ? 16.693 0.819 -18.801 1.00 87.75 100 THR A O 1
ATOM 806 N N . LEU A 1 101 ? 15.658 -1.091 -18.213 1.00 87.62 101 LEU A N 1
ATOM 807 C CA . LEU A 1 101 ? 16.263 -1.903 -19.268 1.00 87.62 101 LEU A CA 1
ATOM 808 C C . LEU A 1 101 ? 15.886 -1.387 -20.665 1.00 87.62 101 LEU A C 1
ATOM 810 O O . LEU A 1 101 ? 16.753 -1.220 -21.519 1.00 87.62 101 LEU A O 1
ATOM 814 N N . LEU A 1 102 ? 14.603 -1.100 -20.904 1.00 84.31 102 LEU A N 1
ATOM 815 C CA . LEU A 1 102 ? 14.139 -0.582 -22.194 1.00 84.31 102 LEU A CA 1
ATOM 816 C C . LEU A 1 102 ? 14.735 0.792 -22.513 1.00 84.31 102 LEU A C 1
ATOM 818 O O . LEU A 1 102 ? 15.141 1.023 -23.653 1.00 84.31 102 LEU A O 1
ATOM 822 N N . THR A 1 103 ? 14.836 1.677 -21.521 1.00 83.94 103 THR A N 1
ATOM 823 C CA . THR A 1 103 ? 15.480 2.985 -21.671 1.00 83.94 103 THR A CA 1
ATOM 824 C C . THR A 1 103 ? 16.949 2.826 -22.055 1.00 83.94 103 THR A C 1
ATOM 826 O O . THR A 1 103 ? 17.366 3.403 -23.059 1.00 83.94 103 THR A O 1
ATOM 829 N N . GLN A 1 104 ? 17.704 1.973 -21.354 1.00 86.31 104 GLN A N 1
ATOM 830 C CA . GLN A 1 104 ? 19.110 1.691 -21.671 1.00 86.31 104 GLN A CA 1
ATOM 831 C C . GLN A 1 104 ? 19.282 1.134 -23.089 1.00 86.31 104 GLN A C 1
ATOM 833 O O . GLN A 1 104 ? 20.130 1.608 -23.845 1.00 86.31 104 GLN A O 1
ATOM 838 N N . LEU A 1 105 ? 18.439 0.177 -23.495 1.00 83.88 105 LEU A N 1
ATOM 839 C CA . LEU A 1 105 ? 18.447 -0.360 -24.860 1.00 83.88 105 LEU A CA 1
ATOM 840 C C . LEU A 1 105 ? 18.132 0.724 -25.902 1.00 83.88 105 LEU A C 1
ATOM 842 O O . LEU A 1 105 ? 18.718 0.732 -26.987 1.00 83.88 105 LEU A O 1
ATOM 846 N N . SER A 1 106 ? 17.229 1.658 -25.586 1.00 82.81 106 SER A N 1
ATOM 847 C CA . SER A 1 106 ? 16.897 2.783 -26.466 1.00 82.81 106 SER A CA 1
ATOM 848 C C . SER A 1 106 ? 18.076 3.745 -26.643 1.00 82.81 106 SER A C 1
ATOM 850 O O . SER A 1 106 ? 18.404 4.117 -27.773 1.00 82.81 106 SER A O 1
ATOM 852 N N . GLU A 1 107 ? 18.757 4.087 -25.548 1.00 85.94 107 GLU A N 1
ATOM 853 C CA . GLU A 1 107 ? 19.920 4.974 -25.526 1.00 85.94 107 GLU A CA 1
ATOM 854 C C . GLU A 1 107 ? 21.087 4.338 -26.277 1.00 85.94 107 GLU A C 1
ATOM 856 O O . GLU A 1 107 ? 21.705 4.976 -27.131 1.00 85.94 107 GLU A O 1
ATOM 861 N N . GLN A 1 108 ? 21.325 3.046 -26.049 1.00 85.88 108 GLN A N 1
ATOM 862 C CA . GLN A 1 108 ? 22.329 2.274 -26.768 1.00 85.88 108 GLN A CA 1
ATOM 863 C C . GLN A 1 108 ? 22.025 2.216 -28.271 1.00 85.88 108 GLN A C 1
ATOM 865 O O . GLN A 1 108 ? 22.919 2.416 -29.096 1.00 85.88 108 GLN A O 1
ATOM 870 N N . ALA A 1 109 ? 20.766 2.004 -28.667 1.00 84.69 109 ALA A N 1
ATOM 871 C CA . ALA A 1 109 ? 20.375 2.009 -30.075 1.00 84.69 109 ALA A CA 1
ATOM 872 C C . ALA A 1 109 ? 20.581 3.386 -30.731 1.00 84.69 109 ALA A C 1
ATOM 874 O O . ALA A 1 109 ? 21.027 3.464 -31.883 1.00 84.69 109 ALA A O 1
ATOM 875 N N . LEU A 1 110 ? 20.282 4.476 -30.016 1.00 85.00 110 LEU A N 1
ATOM 876 C CA . LEU A 1 110 ? 20.560 5.841 -30.468 1.00 85.00 110 LEU A CA 1
ATOM 877 C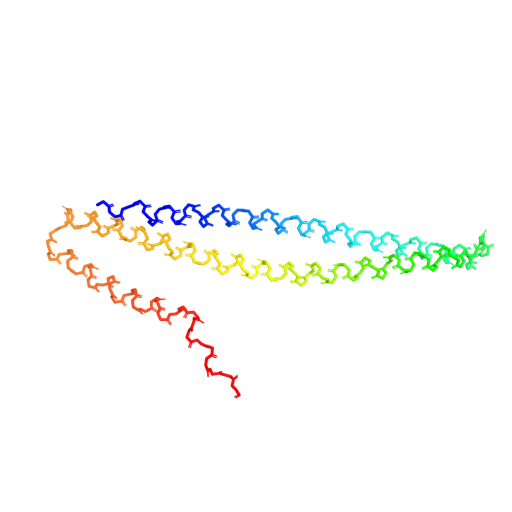 C . LEU A 1 110 ? 22.064 6.075 -30.616 1.00 85.00 110 LEU A C 1
ATOM 879 O O . LEU A 1 110 ? 22.506 6.511 -31.682 1.00 85.00 110 LEU A O 1
ATOM 883 N N . PHE A 1 111 ? 22.855 5.703 -29.610 1.00 88.19 111 PHE A N 1
ATOM 884 C CA . PHE A 1 111 ? 24.312 5.772 -29.653 1.00 88.19 111 PHE A CA 1
ATOM 885 C C . PHE A 1 111 ? 24.870 5.033 -30.873 1.00 88.19 111 PHE A C 1
ATOM 887 O O . PHE A 1 111 ? 25.603 5.623 -31.665 1.00 88.19 111 PHE A O 1
ATOM 894 N N . MET A 1 112 ? 24.449 3.787 -31.112 1.00 88.25 112 MET A N 1
ATOM 895 C CA . MET A 1 112 ? 24.909 2.992 -32.257 1.00 88.25 112 MET A CA 1
ATOM 896 C C . MET A 1 112 ? 24.529 3.616 -33.606 1.00 88.25 112 MET A C 1
ATOM 898 O O . MET A 1 112 ? 25.298 3.524 -34.568 1.00 88.25 112 MET A O 1
ATOM 902 N N . ARG A 1 113 ? 23.373 4.290 -33.703 1.00 86.88 113 ARG A N 1
ATOM 903 C CA . ARG A 1 113 ? 22.995 5.055 -34.906 1.00 86.88 113 ARG A CA 1
ATOM 904 C C . ARG A 1 113 ? 23.912 6.258 -35.130 1.00 86.88 113 ARG A C 1
ATOM 906 O O . ARG A 1 113 ? 24.277 6.514 -36.277 1.00 86.88 113 ARG A O 1
ATOM 913 N N . HIS A 1 114 ? 24.277 6.983 -34.073 1.00 88.06 114 HIS A N 1
ATOM 914 C CA . HIS A 1 114 ? 25.197 8.120 -34.159 1.00 88.06 114 HIS A CA 1
ATOM 915 C C . HIS A 1 114 ? 26.629 7.671 -34.472 1.00 88.06 114 HIS A C 1
ATOM 917 O O . HIS A 1 114 ? 27.238 8.186 -35.409 1.00 88.06 114 HIS A O 1
ATOM 923 N N . ALA A 1 115 ? 27.124 6.647 -33.777 1.00 88.06 115 ALA A N 1
ATOM 924 C CA . ALA A 1 115 ? 28.438 6.052 -33.990 1.00 88.06 115 ALA A CA 1
ATOM 925 C C . ALA A 1 115 ? 28.628 5.588 -35.442 1.00 88.06 115 ALA A C 1
ATOM 927 O O . ALA A 1 115 ? 29.643 5.901 -36.056 1.00 88.06 115 ALA A O 1
ATOM 928 N N . LYS A 1 116 ? 27.617 4.939 -36.041 1.00 89.19 116 LYS A N 1
ATOM 929 C CA . LYS A 1 116 ? 27.657 4.507 -37.450 1.00 89.19 116 LYS A CA 1
ATOM 930 C C . LYS A 1 116 ? 27.882 5.657 -38.440 1.00 89.19 116 LYS A C 1
ATOM 932 O O . LYS A 1 116 ? 28.426 5.431 -39.515 1.00 89.19 116 LYS A O 1
ATOM 937 N N . ARG A 1 117 ? 27.408 6.865 -38.117 1.00 89.81 117 ARG A N 1
ATOM 938 C CA . ARG A 1 117 ? 27.527 8.048 -38.987 1.00 89.81 117 ARG A CA 1
ATOM 939 C C . ARG A 1 117 ? 28.846 8.792 -38.802 1.00 89.81 117 ARG A C 1
ATOM 941 O O . ARG A 1 117 ? 29.297 9.426 -39.746 1.00 89.81 117 ARG A O 1
ATOM 948 N N . LEU A 1 118 ? 29.408 8.760 -37.595 1.00 91.12 118 LEU A N 1
ATOM 949 C CA . LEU A 1 118 ? 30.538 9.606 -37.201 1.00 91.12 118 LEU A CA 1
ATOM 950 C C . LEU A 1 118 ? 31.876 8.861 -37.173 1.00 91.12 118 LEU A C 1
ATOM 952 O O . LEU A 1 118 ? 32.918 9.489 -37.337 1.00 91.12 118 LEU A O 1
ATOM 956 N N . LEU A 1 119 ? 31.867 7.544 -36.955 1.00 90.81 119 LEU A N 1
ATOM 957 C CA . LEU A 1 119 ? 33.088 6.761 -36.787 1.00 90.81 119 LEU A CA 1
ATOM 958 C C . LEU A 1 119 ? 33.520 6.067 -38.087 1.00 90.81 119 LEU A C 1
ATOM 960 O O . LEU A 1 119 ? 32.673 5.615 -38.865 1.00 90.81 119 LEU A O 1
ATOM 964 N N . PRO A 1 120 ? 34.838 5.891 -38.303 1.00 92.31 120 PRO A N 1
ATOM 965 C CA . PRO A 1 120 ? 35.351 5.009 -39.341 1.00 92.31 120 PRO A CA 1
ATOM 966 C C . PRO A 1 120 ? 34.812 3.585 -39.164 1.00 92.31 120 PRO A C 1
ATOM 968 O O . PRO A 1 120 ? 34.688 3.089 -38.043 1.00 92.31 120 PRO A O 1
ATOM 971 N N . ARG A 1 121 ? 34.558 2.891 -40.279 1.00 88.75 121 ARG A N 1
ATOM 972 C CA . ARG A 1 121 ? 33.930 1.556 -40.294 1.00 88.75 121 ARG A CA 1
ATOM 973 C C . ARG A 1 121 ? 34.599 0.548 -39.352 1.00 88.75 121 ARG A C 1
ATOM 975 O O . ARG A 1 121 ? 33.896 -0.225 -38.715 1.00 88.75 121 ARG A O 1
ATOM 982 N N . LYS A 1 122 ? 35.931 0.581 -39.246 1.00 91.06 122 LYS A N 1
ATOM 983 C CA . LYS A 1 122 ? 36.702 -0.302 -38.360 1.00 91.06 122 LYS A CA 1
ATOM 984 C C . LYS A 1 122 ? 36.344 -0.090 -36.881 1.00 91.06 122 LYS A C 1
ATOM 986 O O . LYS A 1 122 ? 35.958 -1.040 -36.215 1.00 91.06 122 LYS A O 1
ATOM 991 N N . ALA A 1 123 ? 36.371 1.159 -36.414 1.00 86.88 123 ALA A N 1
ATOM 992 C CA . ALA A 1 123 ? 36.018 1.509 -35.037 1.00 86.88 123 ALA A CA 1
ATOM 993 C C . ALA A 1 123 ? 34.537 1.223 -34.727 1.00 86.88 123 ALA A C 1
ATOM 995 O O . ALA A 1 123 ? 34.200 0.774 -33.636 1.00 86.88 123 ALA A O 1
ATOM 996 N N . TYR A 1 124 ? 33.639 1.435 -35.695 1.00 90.44 124 TYR A N 1
ATOM 997 C CA . TYR A 1 124 ? 32.225 1.088 -35.536 1.00 90.44 124 TYR A CA 1
ATOM 998 C C . TYR A 1 124 ? 31.992 -0.425 -35.375 1.00 90.44 124 TYR A C 1
ATOM 1000 O O . TYR A 1 124 ? 31.203 -0.828 -34.522 1.00 90.44 124 TYR A O 1
ATOM 1008 N N . GLU A 1 125 ? 32.652 -1.261 -36.183 1.00 88.44 125 GLU A N 1
ATOM 1009 C CA . GLU A 1 125 ? 32.534 -2.723 -36.085 1.00 88.44 125 GLU A CA 1
ATOM 1010 C C . GLU A 1 125 ? 33.079 -3.246 -34.751 1.00 88.44 125 GLU A C 1
ATOM 1012 O O . GLU A 1 125 ? 32.420 -4.076 -34.133 1.00 88.44 125 GLU A O 1
ATOM 1017 N N . GLU A 1 126 ? 34.203 -2.707 -34.264 1.00 88.50 126 GLU A N 1
ATOM 1018 C CA . GLU A 1 126 ? 34.771 -3.048 -32.949 1.00 88.50 126 GLU A CA 1
ATOM 1019 C C . GLU A 1 126 ? 33.766 -2.766 -31.813 1.00 88.50 126 GLU A C 1
ATOM 1021 O O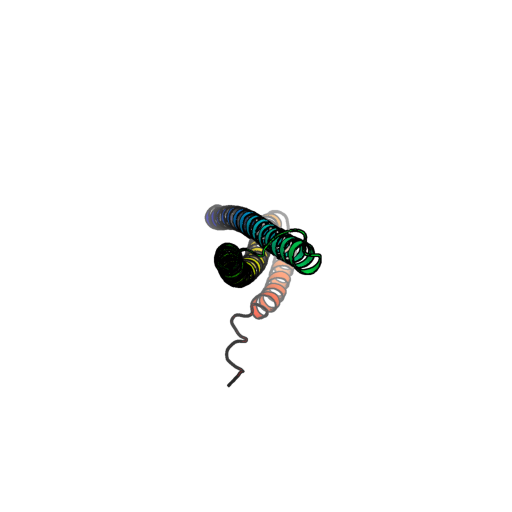 . GLU A 1 126 ? 33.452 -3.655 -31.014 1.00 88.50 126 GLU A O 1
ATOM 1026 N N . ILE A 1 127 ? 33.16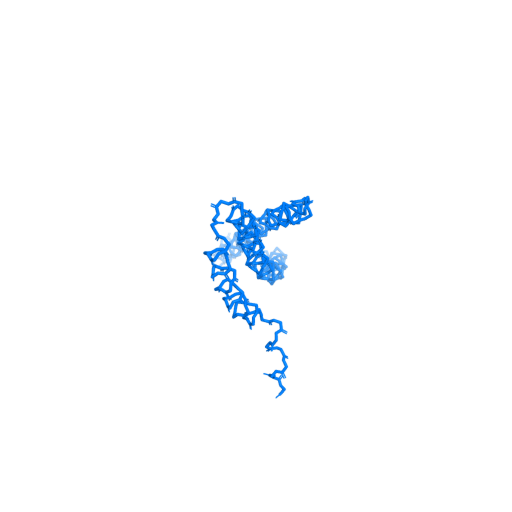5 -1.570 -31.799 1.00 85.06 127 ILE A N 1
ATOM 1027 C CA . ILE A 1 127 ? 32.127 -1.191 -30.823 1.00 85.06 127 ILE A CA 1
ATOM 1028 C C . ILE A 1 127 ? 30.890 -2.088 -30.956 1.00 85.06 127 ILE A C 1
ATOM 1030 O O . ILE A 1 127 ? 30.343 -2.549 -29.955 1.00 85.06 127 ILE A O 1
ATOM 1034 N N . ARG A 1 128 ? 30.443 -2.369 -32.186 1.00 85.25 128 ARG A N 1
ATOM 1035 C CA . ARG A 1 128 ? 29.284 -3.235 -32.443 1.00 85.25 128 ARG A CA 1
ATOM 1036 C C . ARG A 1 128 ? 29.511 -4.646 -31.905 1.00 85.25 128 ARG A C 1
ATOM 1038 O O . ARG A 1 128 ? 28.602 -5.205 -31.298 1.00 85.25 128 ARG A O 1
ATOM 1045 N N . THR A 1 129 ? 30.700 -5.211 -32.110 1.00 82.56 129 THR A N 1
ATOM 1046 C CA . THR A 1 129 ? 31.043 -6.541 -31.592 1.00 82.56 129 THR A CA 1
ATOM 1047 C C . THR A 1 129 ? 31.086 -6.580 -30.066 1.00 82.56 129 THR A C 1
ATOM 1049 O O . THR A 1 129 ? 30.524 -7.509 -29.491 1.00 82.56 129 THR A O 1
ATOM 1052 N N . ALA A 1 130 ? 31.642 -5.552 -29.414 1.00 80.44 130 ALA A N 1
ATOM 1053 C CA . ALA A 1 130 ? 31.685 -5.453 -27.952 1.00 80.44 130 ALA A CA 1
ATOM 1054 C C . ALA A 1 130 ? 30.278 -5.333 -27.330 1.00 80.44 130 ALA A C 1
ATOM 1056 O O . ALA A 1 130 ? 29.938 -6.037 -26.379 1.00 80.44 130 ALA A O 1
ATOM 1057 N N . VAL A 1 131 ? 29.414 -4.513 -27.933 1.00 74.94 131 VAL A N 1
ATOM 1058 C CA . VAL A 1 131 ? 28.013 -4.353 -27.517 1.00 74.94 131 VAL A CA 1
ATOM 1059 C C . VAL A 1 131 ? 27.228 -5.668 -27.630 1.00 74.94 131 VAL A C 1
ATOM 1061 O O . VAL A 1 131 ? 26.467 -6.014 -26.727 1.00 74.94 131 VAL A O 1
ATOM 1064 N N . CYS A 1 132 ? 27.415 -6.435 -28.709 1.00 64.12 132 CYS A N 1
ATOM 1065 C CA . CYS A 1 132 ? 26.737 -7.722 -28.880 1.00 64.12 132 CYS A CA 1
ATOM 1066 C C . CYS A 1 132 ? 27.180 -8.776 -27.848 1.00 64.12 132 CYS A C 1
ATOM 1068 O O . CYS A 1 132 ? 26.346 -9.572 -27.415 1.00 64.12 132 CYS A O 1
ATOM 1070 N N . SER A 1 133 ? 28.445 -8.779 -27.410 1.00 60.91 133 SER A N 1
ATOM 1071 C CA . SER A 1 133 ? 28.900 -9.690 -26.350 1.00 60.91 133 SER A CA 1
ATOM 1072 C C . SER A 1 133 ? 28.308 -9.362 -24.974 1.00 60.91 133 SER A C 1
ATOM 1074 O O . SER A 1 133 ? 27.951 -10.279 -24.242 1.00 60.91 133 SER A O 1
ATOM 1076 N N . GLU A 1 134 ? 28.126 -8.083 -24.636 1.00 56.00 134 GLU A N 1
ATOM 1077 C CA . GLU A 1 134 ? 27.588 -7.662 -23.330 1.00 56.00 134 GLU A CA 1
ATOM 1078 C C . GLU A 1 134 ? 26.065 -7.848 -23.218 1.00 56.00 134 GLU A C 1
ATOM 1080 O O . GLU A 1 134 ? 25.561 -8.303 -22.191 1.00 56.00 134 GLU A O 1
ATOM 1085 N N . VAL A 1 135 ? 25.316 -7.575 -24.293 1.00 54.50 135 VAL A N 1
ATOM 1086 C CA . VAL A 1 135 ? 23.850 -7.751 -24.324 1.00 54.50 135 VAL A CA 1
ATOM 1087 C C . VAL A 1 135 ? 23.451 -9.227 -24.189 1.00 54.50 135 VAL A C 1
ATOM 1089 O O . VAL A 1 135 ? 22.444 -9.539 -23.555 1.00 54.50 135 VAL A O 1
ATOM 1092 N N . THR A 1 136 ? 24.264 -10.150 -24.711 1.00 48.31 136 THR A N 1
ATOM 1093 C CA . THR A 1 136 ? 24.026 -11.600 -24.580 1.00 48.31 136 THR A CA 1
ATOM 1094 C C . THR A 1 136 ? 24.143 -12.068 -23.120 1.00 48.31 136 THR A C 1
ATOM 1096 O O . THR A 1 136 ? 23.388 -12.935 -22.688 1.00 48.31 136 THR A O 1
ATOM 1099 N N . VAL A 1 137 ? 25.022 -11.442 -22.327 1.00 46.62 137 VAL A N 1
ATOM 1100 C CA . VAL A 1 137 ? 25.182 -11.720 -20.887 1.00 46.62 137 VAL A CA 1
ATOM 1101 C C . VAL A 1 137 ? 24.058 -11.078 -20.063 1.00 46.62 137 VAL A C 1
ATOM 1103 O O . VAL A 1 137 ? 23.567 -11.684 -19.115 1.00 46.62 137 VAL A O 1
ATOM 1106 N N . ALA A 1 138 ? 23.601 -9.879 -20.438 1.00 45.56 138 ALA A N 1
ATOM 1107 C CA . ALA A 1 138 ? 22.535 -9.170 -19.727 1.00 45.56 138 ALA A CA 1
ATOM 1108 C C . ALA A 1 138 ? 21.136 -9.788 -19.934 1.00 45.56 138 ALA A C 1
ATOM 1110 O O . ALA A 1 138 ? 20.325 -9.786 -19.009 1.00 45.56 138 ALA A O 1
ATOM 1111 N N . ILE A 1 139 ? 20.845 -10.342 -21.119 1.00 47.03 139 ILE A N 1
ATOM 1112 C CA . ILE A 1 139 ? 19.553 -10.993 -21.413 1.00 47.03 139 ILE A CA 1
ATOM 1113 C C . ILE A 1 139 ? 19.435 -12.347 -20.698 1.00 47.03 139 ILE A C 1
ATOM 1115 O O . ILE A 1 139 ? 18.362 -12.670 -20.191 1.00 47.03 139 ILE A O 1
ATOM 1119 N N . ALA A 1 140 ? 20.534 -13.095 -20.560 1.00 41.62 140 ALA A N 1
ATOM 1120 C CA . ALA A 1 140 ? 20.568 -14.359 -19.815 1.00 41.62 140 ALA A CA 1
ATOM 1121 C C . ALA A 1 140 ? 20.287 -14.203 -18.302 1.00 41.62 140 ALA A C 1
ATOM 1123 O O . ALA A 1 140 ? 20.041 -15.188 -17.615 1.00 41.62 140 ALA A O 1
ATOM 1124 N N . LEU A 1 141 ? 20.298 -12.973 -17.776 1.00 44.53 141 LEU A N 1
ATOM 1125 C CA . LEU A 1 141 ? 19.998 -12.657 -16.375 1.00 44.53 141 LEU A CA 1
ATOM 1126 C C . LEU A 1 141 ? 18.537 -12.224 -16.149 1.00 44.53 141 LEU A C 1
ATOM 1128 O O . LEU A 1 141 ? 18.178 -11.826 -15.038 1.00 44.53 141 LEU A O 1
ATOM 1132 N N . THR A 1 142 ? 17.679 -12.289 -17.175 1.00 40.84 142 THR A N 1
ATOM 1133 C CA . THR A 1 142 ? 16.233 -12.128 -16.972 1.00 40.84 142 THR A CA 1
ATOM 1134 C C . THR A 1 142 ? 15.657 -13.386 -16.301 1.00 40.84 142 THR A C 1
ATOM 1136 O O . THR A 1 142 ? 15.870 -14.496 -16.784 1.00 40.84 142 THR A O 1
ATOM 1139 N N . PRO A 1 143 ? 14.934 -13.259 -15.173 1.00 46.53 143 PRO A N 1
ATOM 1140 C CA . PRO A 1 143 ? 14.546 -14.386 -14.320 1.00 46.53 143 PRO A CA 1
ATOM 1141 C C . PRO A 1 143 ? 13.375 -15.218 -14.872 1.00 46.53 143 PRO A C 1
ATOM 1143 O O . PRO A 1 143 ? 12.708 -15.909 -14.110 1.00 46.53 143 PRO A O 1
ATOM 1146 N N . GLU A 1 144 ? 13.107 -15.184 -16.180 1.00 44.84 144 GLU A N 1
ATOM 1147 C CA . GLU A 1 144 ? 12.114 -16.074 -16.801 1.00 44.84 144 GLU A CA 1
ATOM 1148 C C . GLU A 1 144 ? 12.655 -17.500 -17.024 1.00 44.84 144 GLU A C 1
ATOM 1150 O O . GLU A 1 144 ? 11.881 -18.396 -17.334 1.00 44.84 144 GLU A O 1
ATOM 1155 N N . GLN A 1 145 ? 13.952 -17.752 -16.792 1.00 44.50 145 GLN A N 1
ATOM 1156 C CA . GLN A 1 145 ? 14.573 -19.082 -16.934 1.00 44.50 145 GLN A CA 1
ATOM 1157 C C . GLN A 1 145 ? 14.907 -19.796 -15.609 1.00 44.50 145 GLN A C 1
ATOM 1159 O O . GLN A 1 145 ? 15.538 -20.845 -15.634 1.00 44.50 145 GLN A O 1
ATOM 1164 N N . MET A 1 146 ? 14.492 -19.274 -14.448 1.00 41.44 146 MET A N 1
ATOM 1165 C CA . MET A 1 146 ? 14.787 -19.892 -13.135 1.00 41.44 146 MET A CA 1
ATOM 1166 C C . MET A 1 146 ? 13.576 -20.584 -12.479 1.00 41.44 146 MET A C 1
ATOM 1168 O O . MET A 1 146 ? 13.623 -20.890 -11.291 1.00 41.44 146 MET A O 1
ATOM 1172 N N . LEU A 1 147 ? 12.486 -20.823 -13.216 1.00 41.47 147 LEU A N 1
ATOM 1173 C CA . LEU A 1 147 ? 11.262 -21.437 -12.673 1.00 41.47 147 LEU A CA 1
ATOM 1174 C C . LEU A 1 147 ? 11.130 -22.953 -12.899 1.00 41.47 147 LEU A C 1
ATOM 1176 O O . LEU A 1 147 ? 10.145 -23.516 -12.435 1.00 41.47 147 LEU A O 1
ATOM 1180 N N . ASP A 1 148 ? 12.108 -23.616 -13.526 1.00 38.16 148 ASP A N 1
ATOM 1181 C CA . ASP A 1 148 ? 12.043 -25.071 -13.769 1.00 38.16 148 ASP A CA 1
ATOM 1182 C C . ASP A 1 148 ? 12.782 -25.944 -12.738 1.00 38.16 148 ASP A C 1
ATOM 1184 O O . ASP A 1 148 ? 12.648 -27.162 -12.780 1.00 38.16 148 ASP A O 1
ATOM 1188 N N . ASP A 1 149 ? 13.472 -25.362 -11.753 1.00 42.22 149 ASP A N 1
ATOM 1189 C CA . ASP A 1 149 ? 14.188 -26.136 -10.727 1.00 42.22 149 ASP A CA 1
ATOM 1190 C C . ASP A 1 149 ? 13.636 -25.856 -9.322 1.00 42.22 149 ASP A C 1
ATOM 1192 O O . ASP A 1 149 ? 14.294 -25.211 -8.510 1.00 42.22 149 ASP A O 1
ATOM 1196 N N . CYS A 1 150 ? 12.417 -26.322 -9.028 1.00 36.84 150 CYS A N 1
ATOM 1197 C CA . CYS A 1 150 ? 11.939 -26.607 -7.664 1.00 36.84 150 CYS A CA 1
ATOM 1198 C C . CYS A 1 150 ? 10.683 -27.507 -7.717 1.00 36.84 150 CYS A C 1
ATOM 1200 O O . CYS A 1 150 ? 9.555 -27.032 -7.564 1.00 36.84 150 CYS A O 1
ATOM 1202 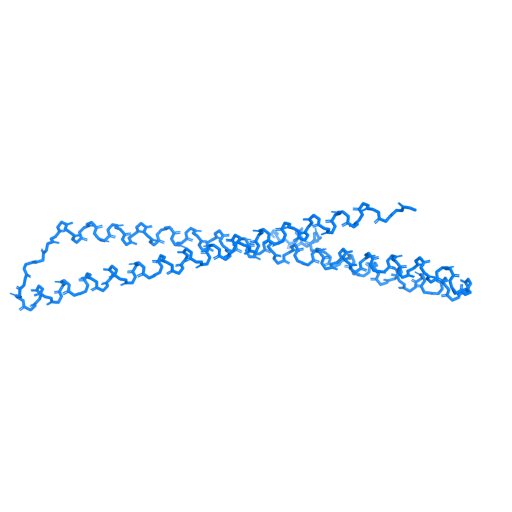N N . THR A 1 151 ? 10.889 -28.812 -7.918 1.00 43.91 151 THR A N 1
ATOM 1203 C CA . THR A 1 151 ? 9.990 -29.885 -7.440 1.00 43.91 151 THR A CA 1
ATOM 1204 C C . THR A 1 151 ? 10.638 -30.612 -6.281 1.00 43.91 151 THR A C 1
ATOM 1206 O O . THR A 1 151 ? 11.842 -30.925 -6.425 1.00 43.91 151 THR A O 1
#